Protein AF-L0PBL7-F1 (afdb_monomer_lite)

Sequence (145 aa):
TSCIVEHKPSSIKNSAENLEWPFKKISELLKLDLFHPCWEIRHGAAMGLREIIKIHGKGAGRIIGLSKVENNKRNKIWLEDVACKLTCIFALDHFGDYISDQVVAPIRESVSQTLGALLVHVDSESVQEVYRILYRLVFQQDMNS

pLDDT: mean 82.5, std 21.15, range [30.75, 98.38]

Structure (mmCIF, N/CA/C/O backbone):
data_AF-L0PBL7-F1
#
_entry.id   AF-L0PBL7-F1
#
loop_
_atom_site.group_PDB
_atom_site.id
_atom_site.type_symbol
_atom_site.label_atom_id
_atom_site.label_alt_id
_atom_site.label_comp_id
_atom_site.label_asym_id
_atom_site.label_entity_id
_atom_site.label_seq_id
_atom_site.pdbx_PDB_ins_code
_atom_site.Cartn_x
_atom_site.Cartn_y
_atom_site.Cartn_z
_atom_site.occupancy
_atom_site.B_iso_or_equiv
_atom_site.auth_seq_id
_atom_site.auth_comp_id
_atom_site.auth_asym_id
_atom_site.auth_atom_id
_atom_site.pdbx_PDB_model_num
ATOM 1 N N . THR A 1 1 ? 27.142 17.246 32.669 1.00 37.19 1 THR A N 1
ATOM 2 C CA . THR A 1 1 ? 27.474 18.584 32.150 1.00 37.19 1 THR A CA 1
ATOM 3 C C . THR A 1 1 ? 26.368 19.028 31.228 1.00 37.19 1 THR A C 1
ATOM 5 O O . THR A 1 1 ? 26.244 18.498 30.133 1.00 37.19 1 THR A O 1
ATOM 8 N N . SER A 1 2 ? 25.506 19.907 31.734 1.00 38.00 2 SER A N 1
ATOM 9 C CA . SER A 1 2 ? 24.483 20.604 30.958 1.00 38.00 2 SER A CA 1
ATOM 10 C C . SER A 1 2 ? 25.127 21.526 29.929 1.00 38.00 2 SER A C 1
ATOM 12 O O . SER A 1 2 ? 26.112 22.179 30.252 1.00 38.00 2 SER A O 1
ATOM 14 N N . CYS A 1 3 ? 24.491 21.664 28.769 1.00 32.25 3 CYS A N 1
ATOM 15 C CA . CYS A 1 3 ? 24.321 22.966 28.133 1.00 32.25 3 CYS A CA 1
ATOM 16 C C . CYS A 1 3 ? 22.873 23.053 27.651 1.00 32.25 3 CYS A C 1
ATOM 18 O O . CYS A 1 3 ? 22.477 22.445 26.661 1.00 32.25 3 CYS A O 1
ATOM 20 N N . ILE A 1 4 ? 22.091 23.771 28.449 1.00 45.31 4 ILE A N 1
ATOM 21 C CA . ILE A 1 4 ? 20.757 24.266 28.136 1.00 45.31 4 ILE A CA 1
ATOM 22 C C . ILE A 1 4 ? 20.925 25.333 27.050 1.00 45.31 4 ILE A C 1
ATOM 24 O O . ILE A 1 4 ? 21.750 26.233 27.204 1.00 45.31 4 ILE A O 1
ATOM 28 N N . VAL A 1 5 ? 20.133 25.254 25.983 1.00 52.03 5 VAL A N 1
ATOM 29 C CA . VAL A 1 5 ? 19.853 26.404 25.117 1.00 52.03 5 VAL A CA 1
ATOM 30 C C . VAL A 1 5 ? 18.380 26.717 25.299 1.00 52.03 5 VAL A C 1
ATOM 32 O O . VAL A 1 5 ? 17.515 25.951 24.878 1.00 52.03 5 VAL A O 1
ATOM 35 N N . GLU A 1 6 ? 18.100 27.821 25.980 1.00 44.75 6 GLU A N 1
ATOM 36 C CA . GLU A 1 6 ? 16.751 28.340 26.134 1.00 44.75 6 GLU A CA 1
ATOM 37 C C . GLU A 1 6 ? 16.455 29.443 25.109 1.00 44.75 6 GLU A C 1
ATOM 39 O O . GLU A 1 6 ? 17.302 30.273 24.791 1.00 44.75 6 GLU A O 1
ATOM 44 N N . HIS A 1 7 ? 15.184 29.456 24.701 1.00 40.72 7 HIS A N 1
ATOM 45 C CA . HIS A 1 7 ? 14.417 30.532 24.070 1.00 40.72 7 HIS A CA 1
ATOM 46 C C . HIS A 1 7 ? 14.530 30.768 22.552 1.00 40.72 7 HIS A C 1
ATOM 48 O O . HIS A 1 7 ? 15.245 31.631 22.054 1.00 40.72 7 HIS A O 1
ATOM 54 N N . LYS A 1 8 ? 13.549 30.205 21.841 1.00 30.75 8 LYS A N 1
ATOM 55 C CA . LYS A 1 8 ? 12.291 30.936 21.599 1.00 30.75 8 LYS A CA 1
ATOM 56 C C . LYS A 1 8 ? 11.162 29.903 21.619 1.00 30.75 8 LYS A C 1
ATOM 58 O O . LYS A 1 8 ? 11.279 28.923 20.881 1.00 30.75 8 LYS A O 1
ATOM 63 N N . PRO A 1 9 ? 10.078 30.061 22.402 1.00 38.59 9 PRO A N 1
ATOM 64 C CA . PRO A 1 9 ? 8.875 29.320 22.094 1.00 38.59 9 PRO A CA 1
ATOM 65 C C . PRO A 1 9 ? 8.418 29.899 20.759 1.00 38.59 9 PRO A C 1
ATOM 67 O O . PRO A 1 9 ? 7.737 30.922 20.700 1.00 38.59 9 PRO A O 1
ATOM 70 N N . SER A 1 10 ? 8.854 29.288 19.651 1.00 37.69 10 SER A N 1
ATOM 71 C CA . SER A 1 10 ? 8.002 29.310 18.477 1.00 37.69 10 SER A CA 1
ATOM 72 C C . SER A 1 10 ? 6.683 28.810 19.025 1.00 37.69 10 SER A C 1
ATOM 74 O O . SER A 1 10 ? 6.624 27.736 19.625 1.00 37.69 10 SER A O 1
ATOM 76 N N . SER A 1 11 ? 5.685 29.687 19.024 1.00 42.31 11 SER A N 1
ATOM 77 C CA . SER A 1 11 ? 4.340 29.299 19.367 1.00 42.31 11 SER A CA 1
ATOM 78 C C . SER A 1 11 ? 3.986 28.211 18.367 1.00 42.31 11 SER A C 1
ATOM 80 O O . SER A 1 11 ? 3.475 28.493 17.286 1.00 42.31 11 SER A O 1
ATOM 82 N N . ILE A 1 12 ? 4.289 26.960 18.721 1.00 46.75 12 ILE A N 1
ATOM 83 C CA . ILE A 1 12 ? 3.498 25.820 18.327 1.00 46.75 12 ILE A CA 1
ATOM 84 C C . ILE A 1 12 ? 2.165 26.198 18.932 1.00 46.75 12 ILE A C 1
ATOM 86 O O . ILE A 1 12 ? 1.905 26.013 20.121 1.00 46.75 12 ILE A O 1
ATOM 90 N N . LYS A 1 13 ? 1.378 26.912 18.129 1.00 38.97 13 LYS A N 1
ATOM 91 C CA . LYS A 1 13 ? -0.040 27.013 18.348 1.00 38.97 13 LYS A CA 1
ATOM 92 C C . LYS A 1 13 ? -0.436 25.552 18.463 1.00 38.97 13 LYS A C 1
ATOM 94 O O . LYS A 1 13 ? -0.428 24.838 17.469 1.00 38.97 13 LYS A O 1
ATOM 99 N N . ASN A 1 14 ? -0.707 25.107 19.685 1.00 40.94 14 ASN A N 1
ATOM 100 C CA . ASN A 1 14 ? -1.567 23.967 19.922 1.00 40.94 14 ASN A CA 1
ATOM 101 C C . ASN A 1 14 ? -2.949 24.407 19.440 1.00 40.94 14 ASN A C 1
ATOM 103 O O . ASN A 1 14 ? -3.866 24.634 20.225 1.00 40.94 14 ASN A O 1
ATOM 107 N N . SER A 1 15 ? -3.084 24.621 18.135 1.00 39.78 15 SER A N 1
ATOM 108 C CA . SER A 1 15 ? -4.344 24.367 17.505 1.00 39.78 15 SER A CA 1
ATOM 109 C C . SER A 1 15 ? -4.575 22.886 17.756 1.00 39.78 15 SER A C 1
ATOM 111 O O . SER A 1 15 ? -3.708 22.042 17.526 1.00 39.78 15 SER A O 1
ATOM 113 N N . ALA A 1 16 ? -5.731 22.563 18.313 1.00 44.81 16 ALA A N 1
ATOM 114 C CA . ALA A 1 16 ? -6.268 21.215 18.295 1.00 44.81 16 ALA A CA 1
ATOM 115 C C . ALA A 1 16 ? -6.589 20.820 16.833 1.00 44.81 16 ALA A C 1
ATOM 117 O O . ALA A 1 16 ? -7.709 20.461 16.490 1.00 44.81 16 ALA A O 1
ATOM 118 N N . GLU A 1 17 ? -5.611 20.976 15.942 1.00 54.66 17 GLU A N 1
ATOM 119 C CA . GLU A 1 17 ? -5.612 20.578 14.552 1.00 54.66 17 GLU A CA 1
ATOM 120 C C . GLU A 1 17 ? -5.310 19.088 14.557 1.00 54.66 17 GLU A C 1
ATOM 122 O O . GLU A 1 17 ? -4.156 18.688 14.654 1.00 54.66 17 GLU A O 1
ATOM 127 N N . ASN A 1 18 ? -6.373 18.278 14.557 1.00 60.00 18 ASN A N 1
ATOM 128 C CA . ASN A 1 18 ? -6.429 16.936 13.978 1.00 60.00 18 ASN A CA 1
ATOM 129 C C . ASN A 1 18 ? -5.048 16.328 13.665 1.00 60.00 18 ASN A C 1
ATOM 131 O O . ASN A 1 18 ? -4.624 16.321 12.509 1.00 60.00 18 ASN A O 1
ATOM 135 N N . LEU A 1 19 ? -4.335 15.844 14.691 1.00 83.88 19 LEU A N 1
ATOM 136 C CA . LEU A 1 19 ? -3.001 15.277 14.500 1.00 83.88 19 LEU A CA 1
ATOM 137 C C . LEU A 1 19 ? -3.113 14.083 13.544 1.00 83.88 19 LEU A C 1
ATOM 139 O O . LEU A 1 19 ? -3.789 13.089 13.829 1.00 83.88 19 LEU A O 1
ATOM 143 N N . GLU A 1 20 ? -2.484 14.213 12.382 1.00 86.75 20 GLU A N 1
ATOM 144 C CA . GLU A 1 20 ? -2.486 13.185 11.351 1.00 86.75 20 GLU A CA 1
ATOM 145 C C . GLU A 1 20 ? -1.501 12.064 11.692 1.00 86.75 20 GLU A C 1
ATOM 147 O O . GLU A 1 20 ? -0.557 12.239 12.466 1.00 86.75 20 GLU A O 1
ATOM 152 N N . TRP A 1 21 ? -1.703 10.896 11.083 1.00 93.69 21 TRP A N 1
ATOM 153 C CA . TRP A 1 21 ? -0.763 9.786 11.190 1.00 93.69 21 TRP A CA 1
ATOM 154 C C . TRP A 1 21 ? 0.673 10.224 10.808 1.00 93.69 21 TRP A C 1
ATOM 156 O O . TRP A 1 21 ? 0.865 10.738 9.701 1.00 93.69 21 TRP A O 1
ATOM 166 N N . PRO A 1 22 ? 1.695 9.999 11.664 1.00 93.56 22 PRO A N 1
ATOM 167 C CA . PRO A 1 22 ? 3.035 10.575 11.480 1.00 93.56 22 PRO A CA 1
ATOM 168 C C . PRO A 1 22 ? 3.706 10.236 10.144 1.00 93.56 22 PRO A C 1
ATOM 170 O O . PRO A 1 22 ? 4.431 11.053 9.582 1.00 93.56 22 PRO A O 1
ATOM 173 N N . PHE A 1 23 ? 3.431 9.046 9.605 1.00 96.31 23 PHE A N 1
ATOM 174 C CA . PHE A 1 23 ? 4.027 8.571 8.357 1.00 96.31 23 PHE A CA 1
ATOM 175 C C . PHE A 1 23 ? 3.268 9.013 7.104 1.00 96.31 23 PHE A C 1
ATOM 177 O O . PHE A 1 23 ? 3.675 8.654 6.003 1.00 96.31 23 PHE A O 1
ATOM 184 N N . LYS A 1 24 ? 2.195 9.809 7.228 1.00 94.75 24 LYS A N 1
ATOM 185 C CA . LYS A 1 24 ? 1.364 10.211 6.086 1.00 94.75 24 LYS A CA 1
ATOM 186 C C . LYS A 1 24 ? 2.208 10.800 4.956 1.00 94.75 24 LYS A C 1
ATOM 188 O O . LYS A 1 24 ? 2.190 10.262 3.856 1.00 94.75 24 LYS A O 1
ATOM 193 N N . LYS A 1 25 ? 3.003 11.839 5.233 1.00 95.50 25 LYS A N 1
ATOM 194 C CA . LYS A 1 25 ? 3.792 12.541 4.202 1.00 95.50 25 LYS A CA 1
ATOM 195 C C . LYS A 1 25 ? 4.780 11.624 3.481 1.00 95.50 25 LYS A C 1
ATOM 197 O O . LYS A 1 25 ? 4.797 11.606 2.256 1.00 95.50 25 LYS A O 1
ATOM 202 N N . ILE A 1 26 ? 5.567 10.848 4.230 1.00 97.31 26 ILE A N 1
ATOM 203 C CA . ILE A 1 26 ? 6.533 9.921 3.627 1.00 97.31 26 ILE A CA 1
ATOM 204 C C . ILE A 1 26 ? 5.819 8.808 2.858 1.00 97.31 26 ILE A C 1
ATOM 206 O O . ILE A 1 26 ? 6.248 8.447 1.773 1.00 97.31 26 ILE A O 1
ATOM 210 N N . SER A 1 27 ? 4.684 8.315 3.356 1.00 97.62 27 SER A N 1
ATOM 211 C CA . SER A 1 27 ? 3.920 7.289 2.652 1.00 97.62 27 SER A CA 1
ATOM 212 C C . SER A 1 27 ? 3.309 7.792 1.344 1.00 97.62 27 SER A C 1
ATOM 214 O O . SER A 1 27 ? 3.286 7.041 0.379 1.00 97.62 27 SER A O 1
ATOM 216 N N . GLU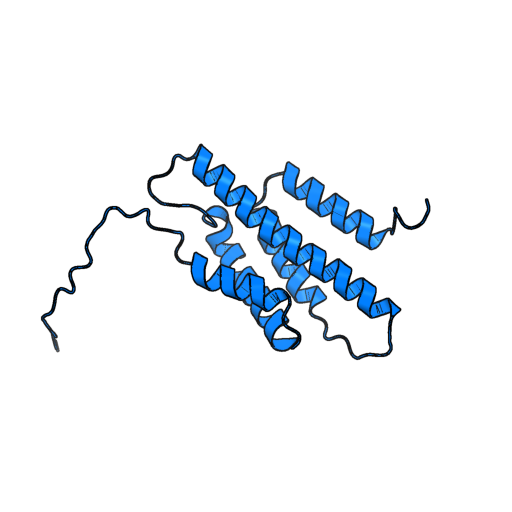 A 1 28 ? 2.866 9.053 1.269 1.00 97.50 28 GLU A N 1
ATOM 217 C CA . GLU A 1 28 ? 2.412 9.647 0.005 1.00 97.50 28 GLU A CA 1
ATOM 218 C C . GLU A 1 28 ? 3.556 9.745 -1.008 1.00 97.50 28 GLU A C 1
ATOM 220 O O . GLU A 1 28 ? 3.361 9.383 -2.164 1.00 97.50 28 GLU A O 1
ATOM 225 N N . LEU A 1 29 ? 4.757 10.146 -0.573 1.00 98.12 29 LEU A N 1
ATOM 226 C CA . LEU A 1 29 ? 5.939 10.166 -1.439 1.00 98.12 29 LEU A CA 1
ATOM 227 C C . LEU A 1 29 ? 6.270 8.763 -1.966 1.00 98.12 29 LEU A C 1
ATOM 229 O O . LEU A 1 29 ? 6.353 8.564 -3.172 1.00 98.12 29 LEU A O 1
ATOM 233 N N . LEU A 1 30 ? 6.359 7.768 -1.079 1.00 98.31 30 LEU A N 1
ATOM 234 C CA . LEU A 1 30 ? 6.672 6.395 -1.480 1.00 98.31 30 LEU A CA 1
ATOM 235 C C . LEU A 1 30 ? 5.600 5.817 -2.419 1.00 98.31 30 LEU A C 1
ATOM 237 O O . LEU A 1 30 ? 5.927 5.102 -3.359 1.00 98.31 30 LEU A O 1
ATOM 241 N N . LYS A 1 31 ? 4.316 6.144 -2.213 1.00 98.00 31 LYS A N 1
ATOM 242 C CA . LYS A 1 31 ? 3.234 5.731 -3.123 1.00 98.00 31 LYS A CA 1
ATOM 243 C C . LYS A 1 31 ? 3.378 6.318 -4.528 1.00 98.00 31 LYS A C 1
ATOM 245 O O . LYS A 1 31 ? 2.933 5.672 -5.474 1.00 98.00 31 LYS A O 1
ATOM 250 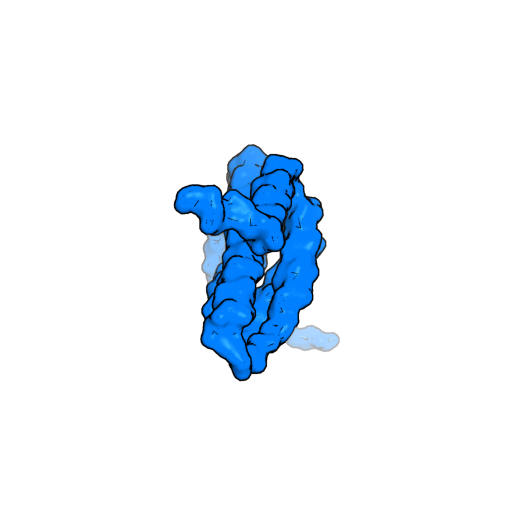N N . LEU A 1 32 ? 3.950 7.514 -4.667 1.00 97.25 32 LEU A N 1
ATOM 251 C CA . LEU A 1 32 ? 4.274 8.105 -5.970 1.00 97.25 32 LEU A CA 1
ATOM 252 C C . LEU A 1 32 ? 5.501 7.418 -6.583 1.00 97.25 32 LEU A C 1
ATOM 254 O O . LEU A 1 32 ? 5.464 7.008 -7.742 1.00 97.25 32 LEU A O 1
ATOM 258 N N . ASP A 1 33 ? 6.543 7.215 -5.779 1.00 97.31 33 ASP A N 1
ATOM 259 C CA . ASP A 1 33 ? 7.809 6.613 -6.208 1.00 97.31 33 ASP A CA 1
ATOM 260 C C . ASP A 1 33 ? 7.668 5.148 -6.663 1.00 97.31 33 ASP A C 1
ATOM 262 O O . ASP A 1 33 ? 8.495 4.659 -7.433 1.00 97.31 33 ASP A O 1
ATOM 266 N N . LEU A 1 34 ? 6.584 4.459 -6.279 1.00 95.62 34 LEU A N 1
ATOM 267 C CA . LEU A 1 34 ? 6.214 3.133 -6.798 1.00 95.62 34 LEU A CA 1
ATOM 268 C C . LEU A 1 34 ? 6.142 3.066 -8.336 1.00 95.62 34 LEU A C 1
ATOM 270 O O . LEU A 1 34 ? 6.371 1.998 -8.901 1.00 95.62 34 LEU A O 1
ATOM 274 N N . PHE A 1 35 ? 5.846 4.179 -9.012 1.00 93.38 35 PHE A N 1
ATOM 275 C CA . PHE A 1 35 ? 5.708 4.254 -10.474 1.00 93.38 35 PHE A CA 1
ATOM 276 C C . PHE A 1 35 ? 6.850 5.025 -11.149 1.00 93.38 35 PHE A C 1
ATOM 278 O O . PHE A 1 35 ? 6.753 5.401 -12.316 1.00 93.38 35 PHE A O 1
ATOM 285 N N . HIS A 1 36 ? 7.943 5.275 -10.429 1.00 93.31 36 HIS A N 1
ATOM 286 C CA . HIS A 1 36 ? 9.083 6.013 -10.957 1.00 93.31 36 HIS A CA 1
ATOM 287 C C . HIS A 1 36 ? 9.788 5.238 -12.100 1.00 93.31 36 HIS A C 1
ATOM 289 O O . HIS A 1 36 ? 9.907 4.014 -12.017 1.00 93.31 36 HIS A O 1
ATOM 295 N N . PRO A 1 37 ? 10.310 5.891 -13.160 1.00 87.25 37 PRO A N 1
ATOM 296 C CA . PRO A 1 37 ? 10.973 5.201 -14.278 1.00 87.25 37 PRO A CA 1
ATOM 297 C C . PRO A 1 37 ? 12.246 4.432 -13.880 1.00 87.25 37 PRO A C 1
ATOM 299 O O . PRO A 1 37 ? 12.500 3.341 -14.387 1.00 87.25 37 PRO A O 1
ATOM 302 N N . CYS A 1 38 ? 13.028 4.960 -12.936 1.00 88.44 38 CYS A N 1
ATOM 303 C CA . CYS A 1 38 ? 14.200 4.284 -12.363 1.00 88.44 38 CYS A CA 1
ATOM 304 C C . CYS A 1 38 ? 13.773 3.188 -11.367 1.00 88.44 38 CYS A C 1
ATOM 306 O O . CYS A 1 38 ? 13.003 3.451 -10.439 1.00 88.44 38 CYS A O 1
ATOM 308 N N . TRP A 1 39 ? 14.251 1.956 -11.580 1.00 86.81 39 TRP A N 1
ATOM 309 C CA . TRP A 1 39 ? 13.808 0.772 -10.837 1.00 86.81 39 TRP A CA 1
ATOM 310 C C . TRP A 1 39 ? 14.313 0.753 -9.393 1.00 86.81 39 TRP A C 1
ATOM 312 O O . TRP A 1 39 ? 13.610 0.256 -8.516 1.00 86.81 39 TRP A O 1
ATOM 322 N N . GLU A 1 40 ? 15.479 1.344 -9.132 1.00 91.06 40 GLU A N 1
ATOM 323 C CA . GLU A 1 40 ? 16.069 1.490 -7.802 1.00 91.06 40 GLU A CA 1
ATOM 324 C C . GLU A 1 40 ? 15.151 2.313 -6.889 1.00 91.06 40 GLU A C 1
ATOM 326 O O . GLU A 1 40 ? 14.937 1.959 -5.729 1.00 91.06 40 GLU A O 1
ATOM 331 N N . ILE A 1 41 ? 14.541 3.371 -7.439 1.00 94.19 41 ILE A N 1
ATOM 332 C CA . ILE A 1 41 ? 13.568 4.204 -6.724 1.00 94.19 41 ILE A CA 1
ATOM 333 C C . ILE A 1 41 ? 12.290 3.407 -6.440 1.00 94.19 41 ILE A C 1
ATOM 335 O O . ILE A 1 41 ? 11.832 3.397 -5.298 1.00 94.19 41 ILE A O 1
ATOM 339 N N . ARG A 1 42 ? 11.760 2.659 -7.421 1.00 94.06 42 ARG A N 1
ATOM 340 C CA . ARG A 1 42 ? 10.581 1.795 -7.205 1.00 94.06 42 ARG A CA 1
ATOM 341 C C . ARG A 1 42 ? 10.828 0.741 -6.126 1.00 94.06 42 ARG A C 1
ATOM 343 O O . ARG A 1 42 ? 9.978 0.514 -5.267 1.00 94.06 42 ARG A O 1
ATOM 350 N N . HIS A 1 43 ? 11.995 0.101 -6.163 1.00 93.00 43 HIS A N 1
ATOM 351 C CA . HIS A 1 43 ? 12.403 -0.903 -5.186 1.00 93.00 43 HIS A CA 1
ATOM 352 C C . HIS A 1 43 ? 12.487 -0.305 -3.775 1.00 93.00 43 HIS A C 1
ATOM 354 O O . HIS A 1 43 ? 11.864 -0.824 -2.845 1.00 93.00 43 HIS A O 1
ATOM 360 N N . GLY A 1 44 ? 13.172 0.835 -3.627 1.00 96.25 44 GLY A N 1
ATOM 361 C CA . GLY A 1 44 ? 13.248 1.567 -2.363 1.00 96.25 44 GLY A CA 1
ATOM 362 C C . GLY A 1 44 ? 11.872 1.993 -1.844 1.00 96.25 44 GLY A C 1
ATOM 363 O O . GLY A 1 44 ? 11.585 1.835 -0.656 1.00 96.25 44 GLY A O 1
ATOM 364 N N . ALA A 1 45 ? 10.987 2.445 -2.734 1.00 97.56 45 ALA A N 1
ATOM 365 C CA . ALA A 1 45 ? 9.615 2.811 -2.403 1.00 97.56 45 ALA A CA 1
ATOM 366 C C . ALA A 1 45 ? 8.804 1.627 -1.858 1.00 97.56 45 ALA A C 1
ATOM 368 O O . ALA A 1 45 ? 8.172 1.732 -0.802 1.00 97.56 45 ALA A O 1
ATOM 369 N N . ALA A 1 46 ? 8.869 0.477 -2.537 1.00 97.12 46 ALA A N 1
ATOM 370 C CA . ALA A 1 46 ? 8.195 -0.746 -2.115 1.00 97.12 46 ALA A CA 1
ATOM 371 C C . ALA A 1 46 ? 8.693 -1.225 -0.742 1.00 97.12 46 ALA A C 1
ATOM 373 O O . ALA A 1 46 ? 7.876 -1.525 0.134 1.00 97.12 46 ALA A O 1
ATOM 374 N N . MET A 1 47 ? 10.013 -1.244 -0.524 1.00 97.44 47 MET A N 1
ATOM 375 C CA . MET A 1 47 ? 10.612 -1.630 0.758 1.00 97.44 47 MET A CA 1
ATOM 376 C C . MET A 1 47 ? 10.265 -0.651 1.885 1.00 97.44 47 MET A C 1
ATOM 378 O O . MET A 1 47 ? 9.905 -1.076 2.982 1.00 97.44 47 MET A O 1
ATOM 382 N N . GLY A 1 48 ? 10.319 0.656 1.621 1.00 97.94 48 GLY A N 1
ATOM 383 C CA . GLY A 1 48 ? 9.949 1.680 2.597 1.00 97.94 48 GLY A CA 1
ATOM 384 C C . GLY A 1 48 ? 8.489 1.554 3.029 1.00 97.94 48 GLY A C 1
ATOM 385 O O . GLY A 1 48 ? 8.188 1.559 4.225 1.00 97.94 48 GLY A O 1
ATOM 386 N N . LEU A 1 49 ? 7.576 1.360 2.068 1.00 98.31 49 LEU A N 1
ATOM 387 C CA . LEU A 1 49 ? 6.166 1.106 2.366 1.00 98.31 49 LEU A CA 1
ATOM 388 C C . LEU A 1 49 ? 5.985 -0.177 3.171 1.00 98.31 49 LEU A C 1
ATOM 390 O O . LEU A 1 49 ? 5.210 -0.173 4.125 1.00 98.31 49 LEU A O 1
ATOM 394 N N . ARG A 1 50 ? 6.712 -1.250 2.839 1.00 98.38 50 ARG A N 1
ATOM 395 C CA . ARG A 1 50 ? 6.645 -2.522 3.568 1.00 98.38 50 ARG A CA 1
ATOM 396 C C . ARG A 1 50 ? 6.945 -2.336 5.047 1.00 98.38 50 ARG A C 1
ATOM 398 O O . ARG A 1 50 ? 6.148 -2.779 5.869 1.00 98.38 50 ARG A O 1
ATOM 405 N N . GLU A 1 51 ? 8.054 -1.686 5.393 1.00 98.19 51 GLU A N 1
ATOM 406 C CA . GLU A 1 51 ? 8.443 -1.525 6.801 1.00 98.19 51 GLU A CA 1
ATOM 407 C C . GLU A 1 51 ? 7.470 -0.630 7.572 1.00 98.19 51 GLU A C 1
ATOM 409 O O . GLU A 1 51 ? 7.110 -0.944 8.709 1.00 98.19 51 GLU A O 1
ATOM 414 N N . ILE A 1 52 ? 6.970 0.437 6.940 1.00 98.12 52 ILE A N 1
ATOM 415 C CA . ILE A 1 52 ? 5.944 1.293 7.546 1.00 98.12 52 ILE A CA 1
ATOM 416 C C . ILE A 1 52 ? 4.664 0.492 7.790 1.00 98.12 52 ILE A C 1
ATOM 418 O O . ILE A 1 52 ? 4.126 0.511 8.896 1.00 98.12 52 ILE A O 1
ATOM 422 N N . ILE A 1 53 ? 4.161 -0.211 6.775 1.00 98.31 53 ILE A N 1
ATOM 423 C CA . ILE A 1 53 ? 2.890 -0.937 6.846 1.00 98.31 53 ILE A CA 1
ATOM 424 C C . ILE A 1 53 ? 2.980 -2.073 7.859 1.00 98.31 53 ILE A C 1
ATOM 426 O O . ILE A 1 53 ? 2.112 -2.167 8.720 1.00 98.31 53 ILE A O 1
ATOM 430 N N . LYS A 1 54 ? 4.060 -2.858 7.832 1.00 97.50 54 LYS A N 1
ATOM 431 C CA . LYS A 1 54 ? 4.283 -4.001 8.726 1.00 97.50 54 LYS A CA 1
ATOM 432 C C . LYS A 1 54 ? 4.097 -3.658 10.207 1.00 97.50 54 LYS A C 1
ATOM 434 O O . LYS A 1 54 ? 3.598 -4.485 10.966 1.00 97.50 54 LYS A O 1
ATOM 439 N N . ILE A 1 55 ? 4.513 -2.461 10.627 1.00 96.94 55 ILE A N 1
ATOM 440 C CA . ILE A 1 55 ? 4.438 -2.030 12.032 1.00 96.94 55 ILE A CA 1
ATOM 441 C C . ILE A 1 55 ? 3.241 -1.097 12.272 1.00 96.94 55 ILE A C 1
ATOM 443 O O . ILE A 1 55 ? 2.550 -1.210 13.286 1.00 96.94 55 ILE A O 1
ATOM 447 N N . HIS A 1 56 ? 2.964 -0.181 11.344 1.00 97.25 56 HIS A N 1
ATOM 448 C CA . HIS A 1 56 ? 2.030 0.930 11.539 1.00 97.25 56 HIS A CA 1
ATOM 449 C C . HIS A 1 56 ? 0.759 0.859 10.675 1.00 97.25 56 HIS A C 1
ATOM 451 O O . HIS A 1 56 ? -0.062 1.778 10.736 1.00 97.25 56 HIS A O 1
ATOM 457 N N . GLY A 1 57 ? 0.530 -0.230 9.935 1.00 96.62 57 GLY A N 1
ATOM 458 C CA . GLY A 1 57 ? -0.588 -0.386 8.995 1.00 96.62 57 GLY A CA 1
ATOM 459 C C . GLY A 1 57 ? -1.974 -0.214 9.624 1.00 96.62 57 GLY A C 1
ATOM 460 O O . GLY A 1 57 ? -2.842 0.427 9.037 1.00 96.62 57 GLY A O 1
ATOM 461 N N . LYS A 1 58 ? -2.170 -0.659 10.876 1.00 96.00 58 LYS A N 1
ATOM 462 C CA . LYS A 1 58 ? -3.438 -0.464 11.619 1.00 96.00 58 LYS A CA 1
ATOM 463 C C . LYS A 1 58 ? -3.795 1.012 11.835 1.00 96.00 58 LYS A C 1
ATOM 465 O O . LYS A 1 58 ? -4.969 1.346 12.001 1.00 96.00 58 LYS A O 1
ATOM 470 N N . GLY A 1 59 ? -2.787 1.882 11.903 1.00 95.12 59 GLY A N 1
ATOM 471 C CA . GLY A 1 59 ? -2.932 3.317 12.153 1.00 95.12 59 GLY A CA 1
ATOM 472 C C . GLY A 1 59 ? -2.989 4.171 10.887 1.00 95.12 59 GLY A C 1
ATOM 473 O O . GLY A 1 59 ? -3.289 5.360 10.981 1.00 95.12 59 GLY A O 1
ATOM 474 N N . ALA A 1 60 ? -2.713 3.590 9.720 1.00 96.94 60 ALA A N 1
ATOM 475 C CA . ALA A 1 60 ? -2.580 4.334 8.477 1.00 96.94 60 ALA A CA 1
ATOM 476 C C . ALA A 1 60 ? -3.877 5.072 8.100 1.00 96.94 60 ALA A C 1
ATOM 478 O O . ALA A 1 60 ? -4.978 4.561 8.304 1.00 96.94 60 ALA A O 1
ATOM 479 N N . GLY A 1 61 ? -3.759 6.306 7.603 1.00 94.81 61 GLY A N 1
ATOM 480 C CA . GLY A 1 61 ? -4.901 7.146 7.206 1.00 94.81 61 GLY A CA 1
ATOM 481 C C . GLY A 1 61 ? -5.758 7.718 8.351 1.00 94.81 61 GLY A C 1
ATOM 482 O O . GLY A 1 61 ? -6.645 8.542 8.092 1.00 94.81 61 GLY A O 1
ATOM 483 N N . ARG A 1 62 ? -5.501 7.330 9.609 1.00 96.12 62 ARG A N 1
ATOM 484 C CA . ARG A 1 62 ? -6.256 7.804 10.780 1.00 96.12 62 ARG A CA 1
ATOM 485 C C . ARG A 1 62 ? -5.875 9.229 11.182 1.00 96.12 62 ARG A C 1
ATOM 487 O O . ARG A 1 62 ? -4.762 9.692 10.932 1.00 96.12 62 ARG A O 1
ATOM 494 N N . ILE A 1 63 ? -6.818 9.899 11.836 1.00 94.56 63 ILE A N 1
ATOM 495 C CA . ILE A 1 63 ? -6.700 11.265 12.347 1.00 94.56 63 ILE A CA 1
ATOM 496 C C . ILE A 1 63 ? -7.180 11.300 13.803 1.00 94.56 63 ILE A C 1
ATOM 498 O O . ILE A 1 63 ? -8.237 10.750 14.138 1.00 94.56 63 ILE A O 1
ATOM 502 N N . ILE A 1 64 ? -6.403 11.948 14.674 1.00 91.06 64 ILE A N 1
ATOM 503 C CA . ILE A 1 64 ? -6.789 12.192 16.070 1.00 91.06 64 ILE A CA 1
ATOM 504 C C . ILE A 1 64 ? -7.998 13.133 16.105 1.00 91.06 64 ILE A C 1
ATOM 506 O O . ILE A 1 64 ? -8.015 14.142 15.413 1.00 91.06 64 ILE A O 1
ATOM 510 N N . GLY A 1 65 ? -9.004 12.803 16.918 1.00 91.25 65 GLY A N 1
ATOM 511 C CA . GLY A 1 65 ? -10.242 13.585 17.048 1.00 91.25 65 GLY A CA 1
ATOM 512 C C . GLY A 1 65 ? -11.432 13.030 16.258 1.00 91.25 65 GLY A C 1
ATOM 513 O O . GLY A 1 65 ? -12.567 13.404 16.537 1.00 91.25 65 GLY A O 1
ATOM 514 N N . LEU A 1 66 ? -11.212 12.086 15.334 1.00 92.56 66 LEU A N 1
ATOM 515 C CA . LEU A 1 66 ? -12.298 11.402 14.621 1.00 92.56 66 LEU A CA 1
ATOM 516 C C . LEU A 1 66 ? -12.804 10.160 15.368 1.00 92.56 66 LEU A C 1
ATOM 518 O O . LEU A 1 66 ? -12.068 9.500 16.108 1.00 92.56 66 LEU A O 1
ATOM 522 N N . SER A 1 67 ? -14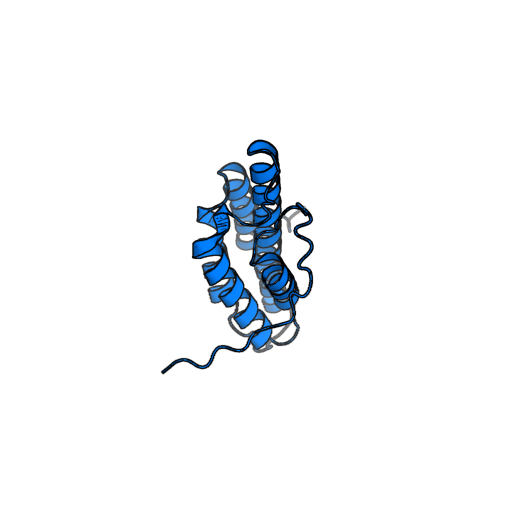.068 9.802 15.117 1.00 96.06 67 SER A N 1
ATOM 523 C CA . SER A 1 67 ? -14.684 8.595 15.674 1.00 96.06 67 SER A CA 1
ATOM 524 C C . SER A 1 67 ? -13.974 7.321 15.195 1.00 96.06 67 SER A C 1
ATOM 526 O O . SER A 1 67 ? -13.325 7.291 14.146 1.00 96.06 67 SER A O 1
ATOM 528 N N . LYS A 1 68 ? -14.120 6.224 15.949 1.00 95.69 68 LYS A N 1
ATOM 529 C CA . LYS A 1 68 ? -13.549 4.919 15.572 1.00 95.69 68 LYS A CA 1
ATOM 530 C C . LYS A 1 68 ? -14.069 4.432 14.216 1.00 95.69 68 LYS A C 1
ATOM 532 O O . LYS A 1 68 ? -13.293 3.877 13.446 1.00 95.69 68 LYS A O 1
ATOM 537 N N . VAL A 1 69 ? -15.355 4.647 13.931 1.00 97.31 69 VAL A N 1
ATOM 538 C CA . VAL A 1 69 ? -15.990 4.252 12.663 1.00 97.31 69 VAL A CA 1
ATOM 539 C C . VAL A 1 69 ? -15.365 5.012 11.496 1.00 97.31 69 VAL A C 1
ATOM 541 O O . VAL A 1 69 ? -14.935 4.391 10.526 1.00 97.31 69 VAL A O 1
ATOM 544 N N . GLU A 1 70 ? -15.222 6.330 11.632 1.00 96.75 70 GLU A N 1
ATOM 545 C CA . GLU A 1 70 ? -14.619 7.167 10.595 1.00 96.75 70 GLU A CA 1
ATOM 546 C C . GLU A 1 70 ? -13.147 6.800 10.371 1.00 96.75 70 GLU A C 1
ATOM 548 O O . GLU A 1 70 ? -12.712 6.571 9.246 1.00 96.75 70 GLU A O 1
ATOM 553 N N . ASN A 1 71 ? -12.379 6.632 11.450 1.00 97.00 71 ASN A N 1
ATOM 554 C CA . ASN A 1 71 ? -10.979 6.226 11.354 1.00 97.00 71 ASN A CA 1
ATOM 555 C C . ASN A 1 71 ? -10.794 4.822 10.760 1.00 97.00 71 ASN A C 1
ATOM 557 O O . ASN A 1 71 ? -9.827 4.595 10.037 1.00 97.00 71 ASN A O 1
ATOM 561 N N . ASN A 1 72 ? -11.707 3.886 11.027 1.00 97.06 72 ASN A N 1
ATOM 562 C CA . ASN A 1 72 ? -11.679 2.567 10.397 1.00 97.06 72 ASN A CA 1
ATOM 563 C C . ASN A 1 72 ? -11.949 2.662 8.889 1.00 97.06 72 ASN A C 1
ATOM 565 O O . ASN A 1 72 ? -11.225 2.043 8.115 1.00 97.06 72 ASN A O 1
ATOM 569 N N . LYS A 1 73 ? -12.922 3.479 8.463 1.00 97.75 73 LYS A N 1
ATOM 570 C CA . LYS A 1 73 ? -13.198 3.724 7.039 1.00 97.75 73 LYS A CA 1
ATOM 571 C C . LYS A 1 73 ? -11.993 4.344 6.330 1.00 97.75 73 LYS A C 1
ATOM 573 O O . LYS A 1 73 ? -11.593 3.877 5.270 1.00 97.75 73 LYS A O 1
ATOM 578 N N . ARG A 1 74 ? -11.370 5.356 6.937 1.00 97.38 74 ARG A N 1
ATOM 579 C CA . ARG A 1 74 ? -10.161 6.000 6.397 1.00 97.38 74 ARG A CA 1
ATOM 580 C C . ARG A 1 74 ? -8.981 5.039 6.292 1.00 97.38 74 ARG A C 1
ATOM 582 O O . ARG A 1 74 ? -8.247 5.086 5.312 1.00 97.38 74 ARG A O 1
ATOM 589 N N . ASN A 1 75 ? -8.803 4.175 7.291 1.00 97.94 75 ASN A N 1
ATOM 590 C CA . ASN A 1 75 ? -7.761 3.155 7.271 1.00 97.94 75 ASN A CA 1
ATOM 591 C C . ASN A 1 75 ? -7.996 2.126 6.159 1.00 97.94 75 ASN A C 1
ATOM 593 O O . ASN A 1 75 ? -7.054 1.832 5.430 1.00 97.94 75 ASN A O 1
ATOM 597 N N . LYS A 1 76 ? -9.242 1.665 5.976 1.00 98.00 76 LYS A N 1
ATOM 598 C CA . LYS A 1 76 ? -9.623 0.788 4.859 1.00 98.00 76 LYS A CA 1
ATOM 599 C C . LYS A 1 76 ? -9.278 1.425 3.511 1.00 98.00 76 LYS A C 1
ATOM 601 O O . LYS A 1 76 ? -8.481 0.856 2.779 1.00 98.00 76 LYS A O 1
ATOM 606 N N . ILE A 1 77 ? -9.745 2.652 3.263 1.00 97.94 77 ILE A N 1
ATOM 607 C CA . ILE A 1 77 ? -9.463 3.392 2.018 1.00 97.94 77 ILE A CA 1
ATOM 608 C C . ILE A 1 77 ? -7.955 3.527 1.773 1.00 97.94 77 ILE A C 1
ATOM 610 O O . ILE A 1 77 ? -7.486 3.356 0.653 1.00 97.94 77 ILE A O 1
ATOM 614 N N . TRP A 1 78 ? -7.177 3.832 2.815 1.00 98.12 78 TRP A N 1
ATOM 615 C CA . TRP A 1 78 ? -5.728 3.977 2.677 1.00 98.12 78 TRP A CA 1
ATOM 616 C C . TRP A 1 78 ? -5.044 2.651 2.309 1.00 98.12 78 TRP A C 1
ATOM 618 O O . TRP A 1 78 ? -4.144 2.638 1.472 1.00 98.12 78 TRP A O 1
ATOM 628 N N . LEU A 1 79 ? -5.463 1.535 2.917 1.00 98.38 79 LEU A N 1
ATOM 629 C CA . LEU A 1 79 ? -4.907 0.211 2.627 1.00 98.38 79 LEU A CA 1
ATOM 630 C C . LEU A 1 79 ? -5.324 -0.284 1.234 1.00 98.38 79 LEU A C 1
ATOM 632 O O . LEU A 1 79 ? -4.486 -0.809 0.507 1.00 98.38 79 LEU A O 1
ATOM 636 N N . GLU A 1 80 ? -6.579 -0.071 0.840 1.00 97.88 80 GLU A N 1
ATOM 637 C CA . GLU A 1 80 ? -7.082 -0.383 -0.504 1.00 97.88 80 GLU A CA 1
ATOM 638 C C . GLU A 1 80 ? -6.348 0.424 -1.585 1.00 97.88 80 GLU A C 1
ATOM 640 O O . GLU A 1 80 ? -5.974 -0.134 -2.615 1.00 97.88 80 GLU A O 1
ATOM 645 N N . ASP A 1 81 ? -6.059 1.707 -1.335 1.00 97.88 81 ASP A N 1
ATOM 646 C CA . ASP A 1 81 ? -5.276 2.556 -2.243 1.00 97.88 81 ASP A CA 1
ATOM 647 C C . ASP A 1 81 ? -3.881 1.974 -2.509 1.00 97.88 81 ASP A C 1
ATOM 649 O O . ASP A 1 81 ? -3.436 1.890 -3.657 1.00 97.88 81 ASP A O 1
ATOM 653 N N . VAL A 1 82 ? -3.185 1.535 -1.455 1.00 98.00 82 VAL A N 1
ATOM 654 C CA . VAL A 1 82 ? -1.871 0.900 -1.605 1.00 98.00 82 VAL A CA 1
ATOM 655 C C . VAL A 1 82 ? -2.004 -0.456 -2.299 1.00 98.00 82 VAL A C 1
ATOM 657 O O . VAL A 1 82 ? -1.246 -0.721 -3.226 1.00 98.00 82 VAL A O 1
ATOM 660 N N . ALA A 1 83 ? -2.970 -1.296 -1.920 1.00 97.81 83 ALA A N 1
ATOM 661 C CA . ALA A 1 83 ? -3.183 -2.601 -2.552 1.00 97.81 83 ALA A CA 1
ATOM 662 C C . ALA A 1 83 ? -3.455 -2.480 -4.063 1.00 97.81 83 ALA A C 1
ATOM 664 O O . ALA A 1 83 ? -2.879 -3.223 -4.861 1.00 97.81 83 ALA A O 1
ATOM 665 N N . CYS A 1 84 ? -4.264 -1.498 -4.464 1.00 96.50 84 CYS A N 1
ATOM 666 C CA . CYS A 1 84 ? -4.511 -1.161 -5.864 1.00 96.50 84 CYS A CA 1
ATOM 667 C C . CYS A 1 84 ? -3.206 -0.781 -6.578 1.00 96.50 84 CYS A C 1
ATOM 669 O O . CYS A 1 84 ? -2.869 -1.357 -7.607 1.00 96.50 84 CYS A O 1
ATOM 671 N N . LYS A 1 85 ? -2.390 0.104 -5.991 1.00 96.38 85 LYS A N 1
ATOM 672 C CA . LYS A 1 85 ? -1.093 0.476 -6.578 1.00 96.38 85 LYS A CA 1
ATOM 673 C C . LYS A 1 85 ? -0.146 -0.717 -6.734 1.00 96.38 85 LYS A C 1
ATOM 675 O O . LYS A 1 85 ? 0.466 -0.857 -7.788 1.00 96.38 85 LYS A O 1
ATOM 680 N N . LEU A 1 86 ? -0.040 -1.588 -5.727 1.00 96.00 86 LEU A N 1
ATOM 681 C CA . LEU A 1 86 ? 0.820 -2.779 -5.796 1.00 96.00 86 LEU A CA 1
ATOM 682 C C . LEU A 1 86 ? 0.338 -3.767 -6.870 1.00 96.00 86 LEU A C 1
ATOM 684 O O . LEU A 1 86 ? 1.152 -4.299 -7.620 1.00 96.00 86 LEU A O 1
ATOM 688 N N . THR A 1 87 ? -0.975 -3.981 -6.988 1.00 93.75 87 THR A N 1
ATOM 689 C CA . THR A 1 87 ? -1.542 -4.860 -8.026 1.00 93.75 87 THR A CA 1
ATOM 690 C C . THR A 1 87 ? -1.407 -4.278 -9.434 1.00 93.75 87 THR A C 1
ATOM 692 O O . THR A 1 87 ? -1.114 -5.024 -10.367 1.00 93.75 87 THR A O 1
ATOM 695 N N . CYS A 1 88 ? -1.494 -2.953 -9.597 1.00 91.81 88 CYS A N 1
ATOM 696 C CA . CYS A 1 88 ? -1.170 -2.281 -10.857 1.00 91.81 88 CYS A CA 1
ATOM 697 C C . CYS A 1 88 ? 0.280 -2.524 -11.290 1.00 91.81 88 CYS A C 1
ATOM 699 O O . CYS A 1 88 ? 0.529 -2.699 -12.479 1.00 91.81 88 CYS A O 1
ATOM 701 N N . ILE A 1 89 ? 1.236 -2.574 -10.356 1.00 90.31 89 ILE A N 1
ATOM 702 C CA . ILE A 1 89 ? 2.632 -2.881 -10.698 1.00 90.31 89 ILE A CA 1
ATOM 703 C C . ILE A 1 89 ? 2.752 -4.298 -11.265 1.00 90.31 89 ILE A C 1
ATOM 705 O O . ILE A 1 89 ? 3.443 -4.474 -12.261 1.00 90.31 89 ILE A O 1
ATOM 709 N N . PHE A 1 90 ? 2.049 -5.291 -10.707 1.00 87.56 90 PHE A N 1
ATOM 710 C CA . PHE A 1 90 ? 2.029 -6.640 -11.289 1.00 87.56 90 PHE A CA 1
ATOM 711 C C . PHE A 1 90 ? 1.452 -6.659 -12.705 1.00 87.56 90 PHE A C 1
ATOM 713 O O . PHE A 1 90 ? 1.989 -7.342 -13.571 1.00 87.56 90 PHE A O 1
ATOM 720 N N . ALA A 1 91 ? 0.391 -5.888 -12.953 1.00 84.44 91 ALA A N 1
ATOM 721 C CA . ALA A 1 91 ? -0.187 -5.770 -14.287 1.00 84.44 91 ALA A CA 1
ATOM 722 C C . ALA A 1 91 ? 0.793 -5.126 -15.283 1.00 84.44 91 ALA A C 1
ATOM 724 O O . ALA A 1 91 ? 0.979 -5.641 -16.381 1.00 84.44 91 ALA A O 1
ATOM 725 N N . LEU A 1 92 ? 1.443 -4.021 -14.897 1.00 81.81 92 LEU A N 1
ATOM 726 C CA . LEU A 1 92 ? 2.413 -3.308 -15.737 1.00 81.81 92 LEU A CA 1
ATOM 727 C C . LEU A 1 92 ? 3.654 -4.152 -16.044 1.00 81.81 92 LEU A C 1
ATOM 729 O O . LEU A 1 92 ? 4.132 -4.142 -17.174 1.00 81.81 92 LEU A O 1
ATOM 733 N N . ASP A 1 93 ? 4.157 -4.887 -15.054 1.00 74.06 93 ASP A N 1
ATOM 734 C CA . ASP A 1 93 ? 5.305 -5.782 -15.208 1.00 74.06 93 ASP A CA 1
ATOM 735 C C . ASP A 1 93 ? 4.977 -6.946 -16.160 1.00 74.06 93 ASP A C 1
ATOM 737 O O . ASP A 1 93 ? 5.753 -7.235 -17.066 1.00 74.06 93 ASP A O 1
ATOM 741 N N . HIS A 1 94 ? 3.764 -7.505 -16.060 1.00 68.81 94 HIS A N 1
ATOM 742 C CA . HIS A 1 94 ? 3.260 -8.504 -17.004 1.00 68.81 94 HIS A CA 1
ATOM 743 C C . HIS A 1 94 ? 3.190 -7.961 -18.442 1.00 68.81 94 HIS A C 1
ATOM 745 O O . HIS A 1 94 ? 3.590 -8.661 -19.360 1.00 68.81 94 HIS A O 1
ATOM 751 N N . PHE A 1 95 ? 2.754 -6.711 -18.671 1.00 60.56 95 PHE A N 1
ATOM 752 C CA . PHE A 1 95 ? 2.798 -6.092 -20.012 1.00 60.56 95 PHE A CA 1
ATOM 753 C C . PHE A 1 95 ? 4.226 -5.888 -20.540 1.00 60.56 95 PHE A C 1
ATOM 755 O O . PHE A 1 95 ? 4.447 -5.995 -21.748 1.00 60.56 95 PHE A O 1
ATOM 762 N N . GLY A 1 96 ? 5.189 -5.612 -19.656 1.00 57.88 96 GLY A N 1
ATOM 763 C CA . GLY A 1 96 ? 6.609 -5.521 -20.003 1.00 57.88 96 GLY A CA 1
ATOM 764 C C . GLY A 1 96 ? 7.162 -6.833 -20.561 1.00 57.88 96 GLY A C 1
ATOM 765 O O . GLY A 1 96 ? 7.884 -6.802 -21.558 1.00 57.88 96 GLY A O 1
ATOM 766 N N . ASP A 1 97 ? 6.732 -7.969 -19.998 1.00 58.97 97 ASP A N 1
ATOM 767 C CA . ASP A 1 97 ? 7.114 -9.312 -20.458 1.00 58.97 97 ASP A CA 1
ATOM 768 C C . ASP A 1 97 ? 6.645 -9.609 -21.909 1.00 58.97 97 ASP A C 1
ATOM 770 O O . ASP A 1 97 ? 7.254 -10.436 -22.587 1.00 58.97 97 ASP A O 1
ATOM 774 N N . TYR A 1 98 ? 5.611 -8.926 -22.434 1.00 55.34 98 TYR A N 1
ATOM 775 C CA . TYR A 1 98 ? 5.119 -9.122 -23.815 1.00 55.34 98 TYR A CA 1
ATOM 776 C C . TYR A 1 98 ? 5.816 -8.269 -24.878 1.00 55.34 98 TYR A C 1
ATOM 778 O O . TYR A 1 98 ? 5.717 -8.591 -26.063 1.00 55.34 98 TYR A O 1
ATOM 786 N N . ILE A 1 99 ? 6.443 -7.150 -24.497 1.00 55.03 99 ILE A N 1
ATOM 787 C CA . ILE A 1 99 ? 6.834 -6.108 -25.459 1.00 55.03 99 ILE A CA 1
ATOM 788 C C . ILE A 1 99 ? 8.325 -6.142 -25.837 1.00 55.03 99 ILE A C 1
ATOM 790 O O . ILE A 1 99 ? 8.645 -5.654 -26.919 1.00 55.03 99 ILE A O 1
ATOM 794 N N . SER A 1 100 ? 9.255 -6.715 -25.056 1.00 47.50 100 SER A N 1
ATOM 795 C CA . SER A 1 100 ? 10.675 -6.724 -25.470 1.00 47.50 100 SER A CA 1
ATOM 796 C C . SER A 1 100 ? 11.617 -7.556 -24.589 1.00 47.50 100 SER A C 1
ATOM 798 O O . SER A 1 100 ? 11.452 -7.593 -23.377 1.00 47.50 100 SER A O 1
ATOM 800 N N . ASP A 1 101 ? 12.721 -8.020 -25.19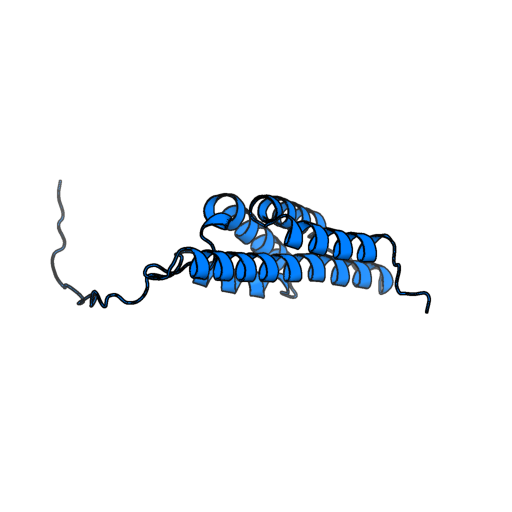9 1.00 49.91 101 ASP A N 1
ATOM 801 C CA . ASP A 1 101 ? 14.036 -8.407 -24.627 1.00 49.91 101 ASP A CA 1
ATOM 802 C C . ASP A 1 101 ? 14.720 -7.296 -23.773 1.00 49.91 101 ASP A C 1
ATOM 804 O O . ASP A 1 101 ? 15.933 -7.082 -23.833 1.00 49.91 101 ASP A O 1
ATOM 808 N N . GLN A 1 102 ? 13.972 -6.512 -22.992 1.00 40.84 102 GLN A N 1
ATOM 809 C CA . GLN A 1 102 ? 14.554 -5.526 -22.082 1.00 40.84 102 GLN A CA 1
ATOM 810 C C . GLN A 1 102 ? 14.758 -6.131 -20.699 1.00 40.84 102 GLN A C 1
ATOM 812 O O . GLN A 1 102 ? 13.890 -6.795 -20.146 1.00 40.84 102 GLN A O 1
ATOM 817 N N . VAL A 1 103 ? 15.938 -5.880 -20.137 1.00 43.88 103 VAL A N 1
ATOM 818 C CA . VAL A 1 103 ? 16.329 -6.262 -18.780 1.00 43.88 103 VAL A CA 1
ATOM 819 C C . VAL A 1 103 ? 15.369 -5.598 -17.782 1.00 43.88 103 VAL A C 1
ATOM 821 O O . VAL A 1 103 ? 15.574 -4.455 -17.377 1.00 43.88 103 VAL A O 1
ATOM 824 N N . VAL A 1 104 ? 14.294 -6.293 -17.405 1.00 52.44 104 VAL A N 1
ATOM 825 C CA . VAL A 1 104 ? 13.368 -5.842 -16.360 1.00 52.44 104 VAL A CA 1
ATOM 826 C C . VA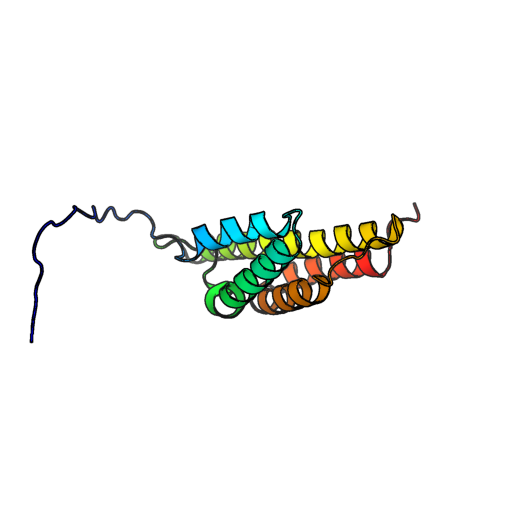L A 1 104 ? 13.984 -6.175 -15.003 1.00 52.44 104 VAL A C 1
ATOM 828 O O . VAL A 1 104 ? 14.268 -7.331 -14.692 1.00 52.44 104 VAL A O 1
ATOM 831 N N . ALA A 1 105 ? 14.226 -5.154 -14.179 1.00 54.94 105 ALA A N 1
ATOM 832 C CA . ALA A 1 105 ? 14.704 -5.362 -12.817 1.00 54.94 105 ALA A CA 1
ATOM 833 C C . ALA A 1 105 ? 13.618 -6.049 -11.959 1.00 54.94 105 ALA A C 1
ATOM 835 O O . ALA A 1 105 ? 12.449 -5.660 -12.032 1.00 54.94 105 ALA A O 1
ATOM 836 N N . PRO A 1 106 ? 13.976 -7.021 -11.099 1.00 65.81 106 PRO A N 1
ATOM 837 C CA . PRO A 1 106 ? 13.028 -7.900 -10.417 1.00 65.81 106 PRO A CA 1
ATOM 838 C C . PRO A 1 106 ? 12.357 -7.220 -9.209 1.00 65.81 106 PRO A C 1
ATOM 840 O O . PRO A 1 106 ? 12.531 -7.635 -8.066 1.00 65.81 106 PRO A O 1
ATOM 843 N N . ILE A 1 107 ? 11.551 -6.174 -9.424 1.00 82.00 107 ILE A N 1
ATOM 844 C CA . ILE A 1 107 ? 10.810 -5.527 -8.323 1.00 82.00 107 ILE A CA 1
ATOM 845 C C . ILE A 1 107 ? 9.592 -6.342 -7.863 1.00 82.00 107 ILE A C 1
ATOM 847 O O . ILE A 1 107 ? 9.046 -6.066 -6.791 1.00 82.00 107 ILE A O 1
ATOM 851 N N . ARG A 1 108 ? 9.189 -7.367 -8.635 1.00 85.81 108 ARG A N 1
ATOM 852 C CA . ARG A 1 108 ? 8.070 -8.270 -8.317 1.00 85.81 108 ARG A CA 1
ATOM 853 C C . ARG A 1 108 ? 8.180 -8.861 -6.920 1.00 85.81 108 ARG A C 1
ATOM 855 O O . ARG A 1 108 ? 7.183 -8.905 -6.202 1.00 85.81 108 ARG A O 1
ATOM 862 N N . GLU A 1 109 ? 9.376 -9.291 -6.523 1.00 89.19 109 GLU A N 1
ATOM 863 C CA . GLU A 1 109 ? 9.592 -9.878 -5.201 1.00 89.19 109 GLU A CA 1
ATOM 864 C C . GLU A 1 109 ? 9.312 -8.852 -4.099 1.00 89.19 109 GLU A C 1
ATOM 866 O O . GLU A 1 109 ? 8.527 -9.116 -3.189 1.00 89.19 109 GLU A O 1
ATOM 871 N N . SER A 1 110 ? 9.885 -7.652 -4.207 1.00 93.25 110 SER A N 1
ATOM 872 C CA . SER A 1 110 ? 9.702 -6.597 -3.207 1.00 93.25 110 SER A CA 1
ATOM 873 C C . SER A 1 110 ? 8.246 -6.158 -3.105 1.00 93.25 110 SER A C 1
ATOM 875 O O . SER A 1 110 ? 7.715 -6.087 -2.002 1.00 93.25 110 SER A O 1
ATOM 877 N N . VAL A 1 111 ? 7.567 -5.949 -4.236 1.00 95.19 111 VAL A N 1
ATOM 878 C CA . VAL A 1 111 ? 6.141 -5.583 -4.274 1.00 95.19 111 VAL A CA 1
ATOM 879 C C . VAL A 1 111 ? 5.266 -6.696 -3.689 1.00 95.19 111 VAL A C 1
ATOM 881 O O . VAL A 1 111 ? 4.345 -6.405 -2.925 1.00 95.19 111 VAL A O 1
ATOM 884 N N . SER A 1 112 ? 5.588 -7.966 -3.954 1.00 94.31 112 SER A N 1
ATOM 885 C CA . SER A 1 112 ? 4.895 -9.122 -3.361 1.00 94.31 112 SER A CA 1
ATOM 886 C C . SER A 1 112 ? 5.074 -9.186 -1.849 1.00 94.31 112 SER A C 1
ATOM 888 O O . SER A 1 112 ? 4.106 -9.387 -1.115 1.00 94.31 112 SER A O 1
ATOM 890 N N . GLN A 1 113 ? 6.292 -8.955 -1.357 1.00 96.06 113 GLN A N 1
ATOM 891 C CA . GLN A 1 113 ? 6.562 -8.890 0.078 1.00 96.06 113 GLN A CA 1
ATOM 892 C C . GLN A 1 113 ? 5.840 -7.706 0.742 1.00 96.06 113 GLN A C 1
ATOM 894 O O . GLN A 1 113 ? 5.347 -7.848 1.864 1.00 96.06 113 GLN A O 1
ATOM 899 N N . THR A 1 114 ? 5.744 -6.555 0.067 1.00 98.06 114 THR A N 1
ATOM 900 C CA . THR A 1 114 ? 4.970 -5.396 0.536 1.00 98.06 114 THR A CA 1
ATOM 901 C C . THR A 1 114 ? 3.479 -5.709 0.586 1.00 98.06 114 THR A C 1
ATOM 903 O O . THR A 1 114 ? 2.834 -5.411 1.591 1.00 98.06 114 THR A O 1
ATOM 906 N N . LEU A 1 115 ? 2.930 -6.363 -0.444 1.00 97.69 115 LEU A N 1
ATOM 907 C CA . LEU A 1 115 ? 1.526 -6.770 -0.463 1.00 97.69 115 LEU A CA 1
ATOM 908 C C . LEU A 1 115 ? 1.231 -7.767 0.663 1.00 97.69 115 LEU A C 1
ATOM 910 O O . LEU A 1 115 ? 0.251 -7.599 1.379 1.00 97.69 115 LEU A O 1
ATOM 914 N N . GLY A 1 116 ? 2.113 -8.741 0.898 1.00 97.50 116 GLY A N 1
ATOM 915 C CA . GLY A 1 116 ? 1.994 -9.667 2.027 1.00 97.50 116 GLY A CA 1
ATOM 916 C C . GLY A 1 116 ? 1.968 -8.954 3.385 1.00 97.50 116 GLY A C 1
ATOM 917 O O . GLY A 1 116 ? 1.140 -9.279 4.234 1.00 97.50 116 GLY A O 1
ATOM 918 N N . ALA A 1 117 ? 2.815 -7.937 3.576 1.00 97.94 117 ALA A N 1
ATOM 919 C CA . ALA A 1 117 ? 2.801 -7.109 4.785 1.00 97.94 117 ALA A CA 1
ATOM 920 C C . ALA A 1 117 ? 1.534 -6.245 4.911 1.00 97.94 117 ALA A C 1
ATOM 922 O O . ALA A 1 117 ? 1.123 -5.930 6.022 1.00 97.94 117 ALA A O 1
ATOM 923 N N . LEU A 1 118 ? 0.904 -5.865 3.799 1.00 98.12 118 LEU A N 1
ATOM 924 C CA . LEU A 1 118 ? -0.356 -5.121 3.784 1.00 98.12 118 LEU A CA 1
ATOM 925 C C . LEU A 1 118 ? -1.558 -6.010 4.102 1.00 98.12 118 LEU A C 1
ATOM 927 O O . LEU A 1 118 ? -2.446 -5.592 4.848 1.00 98.12 118 LEU A O 1
ATOM 931 N N . LEU A 1 119 ? -1.579 -7.237 3.572 1.00 97.31 119 LEU A N 1
ATOM 932 C CA . LEU A 1 119 ? -2.734 -8.134 3.647 1.00 97.31 119 LEU A CA 1
ATOM 933 C C . LEU A 1 119 ? -3.134 -8.508 5.085 1.00 97.31 119 LEU A C 1
ATOM 935 O O . LEU A 1 119 ? -4.294 -8.809 5.342 1.00 97.31 119 LEU A O 1
ATOM 939 N N . VAL A 1 120 ? -2.214 -8.419 6.050 1.00 96.81 120 VAL A N 1
ATOM 940 C CA . VAL A 1 120 ? -2.510 -8.674 7.474 1.00 96.81 120 VAL A CA 1
ATOM 941 C C . VAL A 1 120 ? -3.290 -7.536 8.154 1.00 96.81 120 VAL A C 1
ATOM 943 O O . VAL A 1 120 ? -3.704 -7.675 9.307 1.00 96.81 120 VAL A O 1
ATOM 946 N N . HIS A 1 121 ? -3.460 -6.393 7.481 1.00 97.06 121 HIS A N 1
ATOM 947 C CA . HIS A 1 121 ? -4.130 -5.202 8.013 1.00 97.06 121 HIS A CA 1
ATOM 948 C C . HIS A 1 121 ? -5.490 -4.907 7.374 1.00 97.06 121 HIS A C 1
ATOM 950 O O . HIS A 1 121 ? -6.252 -4.122 7.938 1.00 97.06 121 HIS A O 1
ATOM 956 N N . VAL A 1 122 ? -5.789 -5.506 6.224 1.00 94.62 122 VAL A N 1
ATOM 957 C CA . VAL A 1 122 ? -7.062 -5.335 5.511 1.00 94.62 122 VAL A CA 1
ATOM 958 C C . VAL A 1 122 ? -8.139 -6.279 6.045 1.00 94.62 122 VAL A C 1
ATOM 960 O O . VAL A 1 122 ? -7.849 -7.285 6.692 1.00 94.62 122 VAL A O 1
ATOM 963 N N . ASP A 1 123 ? -9.401 -5.944 5.787 1.00 95.75 123 ASP A N 1
ATOM 964 C CA . ASP A 1 123 ? -10.531 -6.811 6.105 1.00 95.75 123 ASP A CA 1
ATOM 965 C C . ASP A 1 123 ? -10.721 -7.918 5.056 1.00 95.75 123 ASP A C 1
ATOM 967 O O . ASP A 1 123 ? -10.163 -7.882 3.958 1.00 95.75 123 ASP A O 1
ATOM 971 N N . SER A 1 124 ? -11.515 -8.931 5.406 1.00 95.88 124 SER A N 1
ATOM 972 C CA . SER A 1 124 ? -11.728 -10.110 4.560 1.00 95.88 124 SER A CA 1
ATOM 973 C C . SER A 1 124 ? -12.289 -9.762 3.183 1.00 95.88 124 SER A C 1
ATOM 975 O O . SER A 1 124 ? -11.889 -10.383 2.205 1.00 95.88 124 SER A O 1
ATOM 977 N N . GLU A 1 125 ? -13.177 -8.770 3.100 1.00 96.06 125 GLU A N 1
ATOM 978 C CA . GLU A 1 125 ? -13.729 -8.275 1.836 1.00 96.06 125 GLU A CA 1
ATOM 979 C C . GLU A 1 125 ? -12.616 -7.766 0.912 1.00 96.06 125 GLU A C 1
ATOM 981 O O . GLU A 1 125 ? -12.473 -8.266 -0.202 1.00 96.06 125 GLU A O 1
ATOM 986 N N . SER A 1 126 ? -11.756 -6.866 1.399 1.00 95.81 126 SER A N 1
ATOM 987 C CA . SER A 1 126 ? -10.645 -6.336 0.601 1.00 95.81 126 SER A CA 1
ATOM 988 C C . SER A 1 126 ? -9.649 -7.427 0.196 1.00 95.81 126 SER A C 1
ATOM 990 O O . SER A 1 126 ? -9.117 -7.396 -0.911 1.00 95.81 126 SER A O 1
ATOM 992 N N . VAL A 1 127 ? -9.401 -8.424 1.058 1.00 97.00 127 VAL A N 1
ATOM 993 C CA . VAL A 1 127 ? -8.547 -9.578 0.712 1.00 97.00 127 VAL A CA 1
ATOM 994 C C . VAL A 1 127 ? -9.128 -10.358 -0.467 1.00 97.00 127 VAL A C 1
ATOM 996 O O . VAL A 1 127 ? -8.378 -10.739 -1.366 1.00 97.00 127 VAL A O 1
ATOM 999 N N . GLN A 1 128 ? -10.443 -10.597 -0.483 1.00 96.62 128 GLN A N 1
ATOM 1000 C CA . GLN A 1 128 ? -11.100 -11.293 -1.593 1.00 96.62 128 GLN A CA 1
ATOM 1001 C C . GLN A 1 128 ? -10.998 -10.498 -2.897 1.00 96.62 128 GLN A C 1
ATOM 1003 O O . GLN A 1 128 ? -10.738 -11.087 -3.944 1.00 96.62 128 GLN A O 1
ATOM 1008 N N . GLU A 1 129 ? -11.131 -9.173 -2.841 1.00 96.00 129 GLU A N 1
ATOM 1009 C CA . GLU A 1 129 ? -10.970 -8.318 -4.022 1.00 96.00 129 GLU A CA 1
ATOM 1010 C C . GLU A 1 129 ? -9.534 -8.334 -4.555 1.00 96.00 129 GLU A C 1
ATOM 1012 O O . GLU A 1 129 ? -9.319 -8.546 -5.749 1.00 96.00 129 GLU A O 1
ATOM 1017 N N . VAL A 1 130 ? -8.532 -8.221 -3.677 1.00 96.06 130 VAL A N 1
ATOM 1018 C CA . VAL A 1 130 ? -7.122 -8.363 -4.077 1.00 96.06 130 VAL A CA 1
ATOM 1019 C C . VAL A 1 130 ? -6.871 -9.741 -4.691 1.00 96.06 130 VAL A C 1
ATOM 1021 O O . VAL A 1 130 ? -6.233 -9.836 -5.738 1.00 96.06 130 VAL A O 1
ATOM 1024 N N . TYR A 1 131 ? -7.402 -10.810 -4.092 1.00 94.44 131 TYR A N 1
ATOM 1025 C CA . TYR A 1 131 ? -7.292 -12.162 -4.638 1.00 94.44 131 TYR A CA 1
ATOM 1026 C C . TYR A 1 131 ? -7.916 -12.275 -6.032 1.00 94.44 131 TYR A C 1
ATOM 1028 O O . TYR A 1 131 ? -7.284 -12.831 -6.926 1.00 94.44 131 TYR A O 1
ATOM 1036 N N . ARG A 1 132 ? -9.113 -11.716 -6.252 1.00 93.75 132 ARG A N 1
ATOM 1037 C CA . ARG A 1 132 ? -9.771 -11.701 -7.569 1.00 93.75 132 ARG A CA 1
ATOM 1038 C C . ARG A 1 132 ? -8.921 -11.002 -8.622 1.00 93.75 132 ARG A C 1
ATOM 1040 O O . ARG A 1 132 ? -8.789 -11.520 -9.728 1.00 93.75 132 ARG A O 1
ATOM 1047 N N . ILE A 1 133 ? -8.323 -9.861 -8.280 1.00 91.94 133 ILE A N 1
ATOM 1048 C CA . ILE A 1 133 ? -7.421 -9.129 -9.178 1.00 91.94 133 ILE A CA 1
ATOM 1049 C C . ILE A 1 133 ? -6.202 -9.993 -9.517 1.00 91.94 133 ILE A C 1
ATOM 1051 O O . ILE A 1 133 ? -5.908 -10.196 -10.692 1.00 91.94 133 ILE A O 1
ATOM 1055 N N . LEU A 1 134 ? -5.527 -10.557 -8.512 1.00 91.12 134 LEU A N 1
ATOM 1056 C CA . LEU A 1 134 ? -4.363 -11.426 -8.721 1.00 91.12 134 LEU A CA 1
ATOM 1057 C C . LEU A 1 134 ? -4.711 -12.671 -9.545 1.00 91.12 134 LEU A C 1
ATOM 1059 O O . LEU A 1 134 ? -3.964 -13.041 -10.445 1.00 91.12 134 LEU A O 1
ATOM 1063 N N . TYR A 1 135 ? -5.856 -13.295 -9.274 1.00 90.38 135 TYR A N 1
ATOM 1064 C CA . TYR A 1 135 ? -6.346 -14.450 -10.018 1.00 90.38 135 TYR A CA 1
ATOM 1065 C C . TYR A 1 135 ? -6.558 -14.103 -11.496 1.00 90.38 135 TYR A C 1
ATOM 1067 O O . TYR A 1 135 ? -6.083 -14.824 -12.370 1.00 90.38 135 TYR A O 1
ATOM 1075 N N . ARG A 1 136 ? -7.191 -12.962 -11.794 1.00 88.69 136 ARG A N 1
ATOM 1076 C CA . ARG A 1 136 ? -7.368 -12.484 -13.175 1.00 88.69 136 ARG A CA 1
ATOM 1077 C C . ARG A 1 136 ? -6.037 -12.186 -13.864 1.00 88.69 136 ARG A C 1
ATOM 1079 O O . ARG A 1 136 ? -5.892 -12.529 -15.032 1.00 88.69 136 ARG A O 1
ATOM 1086 N N . LEU A 1 137 ? -5.068 -11.607 -13.150 1.00 83.56 137 LEU A N 1
ATOM 1087 C CA . LEU A 1 137 ? -3.726 -11.348 -13.685 1.00 83.56 137 LEU A CA 1
ATOM 1088 C C . LEU A 1 137 ? -2.980 -12.644 -14.033 1.00 83.56 137 LEU A C 1
ATOM 1090 O O . LEU A 1 137 ? -2.343 -12.710 -15.076 1.00 83.56 137 LEU A O 1
ATOM 1094 N N . VAL A 1 138 ? -3.087 -13.679 -13.194 1.00 81.19 138 VAL A N 1
ATOM 1095 C CA . VAL A 1 138 ? -2.413 -14.970 -13.415 1.00 81.19 138 VAL A CA 1
ATOM 1096 C C . VAL A 1 138 ? -3.099 -15.800 -14.500 1.00 81.19 138 VAL A C 1
ATOM 1098 O O . VAL A 1 138 ? -2.427 -16.385 -15.344 1.00 81.19 138 VAL A O 1
ATOM 1101 N N . PHE A 1 139 ? -4.430 -15.879 -14.477 1.00 80.44 139 PHE A N 1
ATOM 1102 C CA . PHE A 1 139 ? -5.194 -16.791 -15.334 1.00 80.44 139 PHE A CA 1
ATOM 1103 C C . PHE A 1 139 ? -5.790 -16.130 -16.585 1.00 80.44 139 PHE A C 1
ATOM 1105 O O . PHE A 1 139 ? -6.462 -16.812 -17.353 1.00 80.44 139 PHE A O 1
ATOM 1112 N N . GLN A 1 140 ? -5.556 -14.830 -16.803 1.00 68.19 140 GLN A N 1
ATOM 1113 C CA . GLN A 1 140 ? -5.931 -14.086 -18.019 1.00 68.19 140 GLN A CA 1
ATOM 1114 C C . GLN A 1 140 ? -7.405 -14.244 -18.431 1.00 68.19 140 GLN A C 1
ATOM 1116 O O . GLN A 1 140 ? -7.732 -14.300 -19.616 1.00 68.19 140 GLN A O 1
ATOM 1121 N N . GLN A 1 141 ? -8.319 -14.312 -17.459 1.00 58.88 141 GLN A N 1
ATOM 1122 C CA . GLN A 1 141 ? -9.723 -14.671 -17.704 1.00 58.88 141 GLN A CA 1
ATOM 1123 C C . GLN A 1 141 ? -10.568 -13.636 -18.481 1.00 58.88 141 GLN A C 1
ATOM 1125 O O . GLN A 1 141 ? -11.756 -13.871 -18.657 1.00 58.88 141 GLN A O 1
ATOM 1130 N N . ASP A 1 142 ? -9.984 -12.560 -19.025 1.00 54.97 142 ASP A N 1
ATOM 1131 C CA . ASP A 1 142 ? -10.712 -11.533 -19.797 1.00 54.97 142 ASP A CA 1
ATOM 1132 C C . ASP A 1 142 ? -1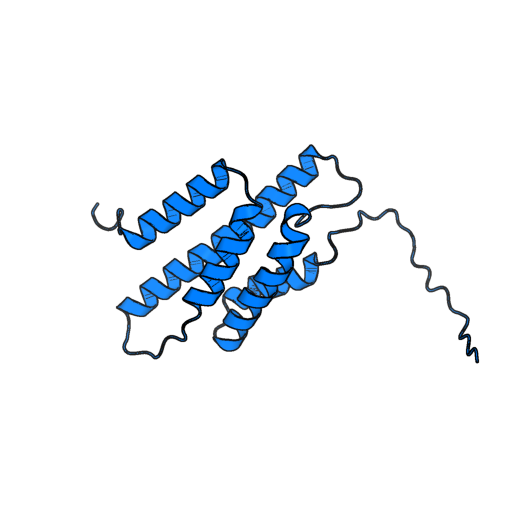0.110 -11.198 -21.178 1.00 54.97 142 ASP A C 1
ATOM 1134 O O . ASP A 1 142 ? -10.412 -10.150 -21.738 1.00 54.97 142 ASP A O 1
ATOM 1138 N N . MET A 1 143 ? -9.272 -12.063 -21.764 1.00 46.97 143 MET A N 1
ATOM 1139 C CA . MET A 1 143 ? -8.824 -11.901 -23.168 1.00 46.97 143 MET A CA 1
ATOM 1140 C C . MET A 1 143 ? -9.630 -12.742 -24.173 1.00 46.97 143 MET A C 1
ATOM 1142 O O . MET A 1 143 ? -9.327 -12.736 -25.362 1.00 46.97 143 MET A O 1
ATOM 1146 N N . ASN A 1 144 ? -10.672 -13.437 -23.707 1.00 37.84 144 ASN A N 1
ATOM 1147 C CA . ASN A 1 144 ? -11.613 -14.183 -24.541 1.00 37.84 144 ASN A CA 1
ATOM 1148 C C . ASN A 1 144 ? -13.027 -13.623 -24.335 1.00 37.84 144 ASN A C 1
ATOM 1150 O O . ASN A 1 144 ? -13.819 -14.161 -23.561 1.00 37.84 144 ASN A O 1
ATOM 1154 N N . SER A 1 145 ? -13.340 -12.513 -24.996 1.00 36.06 145 SER A N 1
ATOM 1155 C CA . SER A 1 145 ? -14.710 -12.041 -25.234 1.00 36.06 145 SER A CA 1
ATOM 1156 C C . SER A 1 145 ? -14.769 -11.383 -26.601 1.00 36.06 145 SER A C 1
ATOM 1158 O O . SER A 1 145 ? -13.906 -10.514 -26.853 1.00 36.06 145 SER A O 1
#

InterPro domains:
  IPR016024 Armadillo-type fold [SSF48371] (21-137)
  IPR044972 TATA-binding protein-associated factor Mot1 [PTHR36498] (14-141)

Foldseek 3Di:
DDDDDDDDPPPPPPPVPFDADPCQVVLVVLLVQCPPPDVVSVLVSLQVLQVCCLVCLLQPQATPPDDPVVRVVRSQVRLLSLLVSLLVSLLVVLVVVVPDPDDDDPSVVSSVSSNVSSLVNHDPVSVVVSVVSVCCSVVVVPPPD

Radius of gyration: 19.71 Å; chains: 1; bounding box: 44×48×58 Å

Secondary structure (DSSP, 8-state):
-------------------B-TTHHHHHHHHHHTT-SSHHHHHHHHHHHHHHHHHHGGGTT-BTTS-HHHHHHHHHHHHHHHHHHHHHHHHHHHHHHHH-S-----HHHHHHHHHHHHHTTS-HHHHHHHHHHHHHHHH-TTS--

Organism: Pneumocystis jirovecii (NCBI:txid42068)